Protein AF-H3ALI1-F1 (afdb_monomer)

Solvent-accessible surface area (backbone atoms only — not comparable to full-atom values): 8730 Å² total; per-residue (Å²): 129,87,52,72,72,57,58,51,52,53,52,51,52,51,50,50,50,52,51,50,52,51,49,52,56,54,61,43,38,48,40,46,51,56,55,48,54,52,50,51,74,68,21,86,82,71,72,54,42,32,44,57,68,54,52,46,51,49,35,40,75,72,72,38,86,70,54,81,93,47,44,48,66,44,29,51,74,65,78,40,73,54,87,52,75,47,40,54,53,54,64,51,51,48,43,59,64,34,79,48,86,84,13,51,58,34,49,56,70,69,34,76,82,30,72,78,72,60,61,102,76,68,74,88,87,42,74,59,63,57,44,52,55,49,48,45,47,54,30,33,40,66,52,53,53,53,56,64,73,77,112

Mean predicted aligned error: 9.6 Å

pLDDT: mean 79.9, std 15.07, range [38.78, 98.12]

Structure (mmCIF, N/CA/C/O backbone):
data_AF-H3ALI1-F1
#
_entry.id   AF-H3ALI1-F1
#
loop_
_atom_site.group_PDB
_atom_site.id
_atom_site.type_symbol
_atom_site.label_atom_id
_atom_site.label_alt_id
_atom_site.label_comp_id
_atom_site.label_asym_id
_atom_site.label_entity_id
_atom_site.label_seq_id
_atom_site.pdbx_PDB_ins_code
_atom_site.Cartn_x
_atom_site.Cartn_y
_atom_site.Cartn_z
_atom_site.occupancy
_atom_site.B_iso_or_equiv
_atom_site.auth_seq_id
_atom_site.auth_comp_id
_atom_site.auth_asym_id
_atom_site.auth_atom_id
_atom_site.pdbx_PDB_model_num
ATOM 1 N N . GLY A 1 1 ? -30.261 15.489 40.480 1.00 44.94 1 GLY A N 1
ATOM 2 C CA . GLY A 1 1 ? -28.789 15.399 40.480 1.00 44.94 1 GLY A CA 1
ATOM 3 C C . GLY A 1 1 ? -28.393 14.034 39.975 1.00 44.94 1 GLY A C 1
ATOM 4 O O . GLY A 1 1 ? -28.895 13.055 40.507 1.00 44.94 1 GLY A O 1
ATOM 5 N N . ILE A 1 2 ? -27.574 13.960 38.926 1.00 54.53 2 ILE A N 1
ATOM 6 C CA . ILE A 1 2 ? -27.072 12.687 38.392 1.00 54.53 2 ILE A CA 1
ATOM 7 C C . ILE A 1 2 ? -26.240 12.022 39.495 1.00 54.53 2 ILE A C 1
ATOM 9 O O . ILE A 1 2 ? -25.283 12.605 40.002 1.00 54.53 2 ILE A O 1
ATOM 13 N N . THR A 1 3 ? -26.652 10.837 39.936 1.00 62.75 3 THR A N 1
ATOM 14 C CA . THR A 1 3 ? -26.031 10.114 41.048 1.00 62.75 3 THR A CA 1
ATOM 15 C C . THR A 1 3 ? -24.579 9.789 40.692 1.00 62.75 3 THR A C 1
ATOM 17 O O . THR A 1 3 ? -24.315 9.228 39.631 1.00 62.75 3 THR A O 1
ATOM 20 N N . ARG A 1 4 ? -23.627 10.089 41.588 1.00 66.94 4 ARG A N 1
ATOM 21 C CA . ARG A 1 4 ? -22.171 9.869 41.408 1.00 66.94 4 ARG A CA 1
ATOM 22 C C . ARG A 1 4 ? -21.823 8.461 40.888 1.00 66.94 4 ARG A C 1
ATOM 24 O O . ARG A 1 4 ? -20.879 8.296 40.127 1.00 66.94 4 ARG A O 1
ATOM 31 N N . ARG A 1 5 ? -22.633 7.459 41.250 1.00 65.00 5 ARG A N 1
ATOM 32 C CA . ARG A 1 5 ? -22.524 6.060 40.804 1.00 65.00 5 ARG A CA 1
ATOM 33 C C . ARG A 1 5 ? -22.867 5.860 39.312 1.00 65.00 5 ARG A C 1
ATOM 35 O O . ARG A 1 5 ? -22.230 5.046 38.661 1.00 65.00 5 ARG A O 1
ATOM 42 N N . GLY A 1 6 ? -23.812 6.624 38.758 1.00 69.88 6 GLY A N 1
ATOM 43 C CA . GLY A 1 6 ? -24.124 6.627 37.321 1.00 69.88 6 GLY A CA 1
ATOM 44 C C . GLY A 1 6 ? -23.048 7.323 36.482 1.00 69.88 6 GLY A C 1
ATOM 45 O O . GLY A 1 6 ? -22.730 6.866 35.391 1.00 69.88 6 GLY A O 1
ATOM 46 N N . SER A 1 7 ? -22.424 8.373 37.027 1.00 74.00 7 SER A N 1
ATOM 47 C CA . SER A 1 7 ? -21.316 9.078 36.365 1.00 74.00 7 SER A CA 1
ATOM 48 C C . SER A 1 7 ? -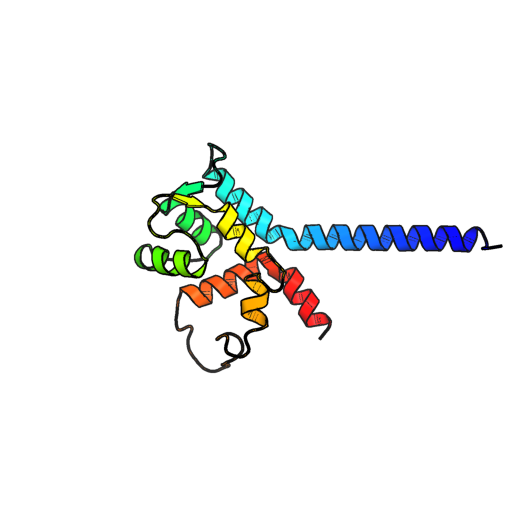20.046 8.227 36.242 1.00 74.00 7 SER A C 1
ATOM 50 O O . SER A 1 7 ? -19.344 8.348 35.246 1.00 74.00 7 SER A O 1
ATOM 52 N N . LEU A 1 8 ? -19.745 7.377 37.232 1.00 80.25 8 LEU A N 1
ATOM 53 C CA . LEU A 1 8 ? -18.595 6.463 37.175 1.00 80.25 8 LEU A CA 1
ATOM 54 C C . LEU A 1 8 ? -18.809 5.351 36.144 1.00 80.25 8 LEU A C 1
ATOM 56 O O . LEU A 1 8 ? -17.917 5.089 35.345 1.00 80.25 8 LEU A O 1
ATOM 60 N N . LYS A 1 9 ? -20.016 4.776 36.103 1.00 84.31 9 LYS A N 1
ATOM 61 C CA . LYS A 1 9 ? -20.377 3.736 35.134 1.00 84.31 9 LYS A CA 1
ATOM 62 C C . LYS A 1 9 ? -20.280 4.232 33.683 1.00 84.31 9 LYS A C 1
ATOM 64 O O . LYS A 1 9 ? -19.713 3.545 32.845 1.00 84.31 9 LYS A O 1
ATOM 69 N N . LEU A 1 10 ? -20.761 5.447 33.403 1.00 85.88 10 LEU A N 1
ATOM 70 C CA . LEU A 1 10 ? -20.648 6.073 32.076 1.00 85.88 10 LEU A CA 1
ATOM 71 C C . LEU A 1 10 ? -19.189 6.316 31.658 1.00 85.88 10 LEU A C 1
ATOM 73 O O . LEU A 1 10 ? -18.840 6.134 30.494 1.00 85.88 10 LEU A O 1
ATOM 77 N N . GLU A 1 11 ? -18.329 6.722 32.594 1.00 88.56 11 GLU A N 1
ATOM 78 C CA . GLU A 1 11 ? -16.901 6.926 32.324 1.00 88.56 11 GLU A CA 1
ATOM 79 C C . GLU A 1 11 ? -16.179 5.596 32.054 1.00 88.56 11 GLU A C 1
ATOM 81 O O . GLU A 1 11 ? -15.335 5.512 31.163 1.00 88.56 11 GLU A O 1
ATOM 86 N N . GLU A 1 12 ? -16.527 4.538 32.788 1.00 88.50 12 GLU A N 1
ATOM 87 C CA . GLU A 1 12 ? -16.012 3.182 32.567 1.00 88.50 12 GLU A CA 1
ATOM 88 C C . GLU A 1 12 ? -16.456 2.620 31.210 1.00 88.50 12 GLU A C 1
ATOM 90 O O . GLU A 1 12 ? -15.622 2.117 30.456 1.00 88.50 12 GLU A O 1
ATOM 95 N N . GLU A 1 13 ? -17.736 2.771 30.857 1.00 87.81 13 GLU A N 1
ATOM 96 C CA . GLU A 1 13 ? -18.284 2.383 29.551 1.00 87.81 13 GLU A CA 1
ATOM 97 C C . GLU A 1 13 ? -17.610 3.152 28.406 1.00 87.81 13 GLU A C 1
ATOM 99 O O . GLU A 1 13 ? -17.198 2.555 27.407 1.00 87.81 13 GLU A O 1
ATOM 104 N N . ARG A 1 14 ? -17.409 4.467 28.568 1.00 89.19 14 ARG A N 1
ATOM 105 C CA . ARG A 1 14 ? -16.693 5.295 27.591 1.00 89.19 14 ARG A CA 1
ATOM 106 C C . ARG A 1 14 ? -15.246 4.835 27.420 1.00 89.19 14 ARG A C 1
ATOM 108 O O . ARG A 1 14 ? -14.780 4.701 26.289 1.00 89.19 14 ARG A O 1
ATOM 115 N N . LYS A 1 15 ? -14.529 4.569 28.517 1.00 89.00 15 LYS A N 1
ATOM 116 C CA . LYS A 1 15 ? -13.149 4.057 28.468 1.00 89.00 15 LYS A CA 1
ATOM 117 C C . LYS A 1 15 ? -13.072 2.697 27.790 1.00 89.00 15 LYS A C 1
ATOM 119 O O . LYS A 1 15 ? -12.185 2.487 26.967 1.00 89.00 15 LYS A O 1
ATOM 124 N N . LEU A 1 16 ? -13.997 1.791 28.103 1.00 87.56 16 LEU A N 1
ATOM 125 C CA . LEU A 1 16 ? -14.065 0.481 27.466 1.00 87.56 16 LEU A CA 1
ATOM 126 C C . LEU A 1 16 ? -14.287 0.622 25.957 1.00 87.56 16 LEU A C 1
ATOM 128 O O . LEU A 1 16 ? -13.547 0.023 25.181 1.00 87.56 16 LEU A O 1
ATOM 132 N N . SER A 1 17 ? -15.234 1.468 25.544 1.00 85.06 17 SER A N 1
ATOM 133 C CA . SER A 1 17 ? -15.500 1.743 24.129 1.00 85.06 17 SER A CA 1
ATOM 134 C C . SER A 1 17 ? -14.261 2.276 23.406 1.00 85.06 17 SER A C 1
ATOM 136 O O . SER A 1 17 ? -13.923 1.781 22.334 1.00 85.06 17 SER A O 1
ATOM 138 N N . LEU A 1 18 ? -13.547 3.240 23.997 1.00 87.25 18 LEU A N 1
ATOM 139 C CA . LEU A 1 18 ? -12.317 3.788 23.413 1.00 87.25 18 LEU A CA 1
ATOM 140 C C . LEU A 1 18 ? -11.203 2.739 23.319 1.00 87.25 18 LEU A C 1
ATOM 142 O O . LEU A 1 18 ? -10.466 2.705 22.334 1.00 87.25 18 LEU A O 1
ATOM 146 N N . ASN A 1 19 ? -11.080 1.870 24.324 1.00 90.06 19 ASN A N 1
ATOM 147 C CA . ASN A 1 19 ? -10.096 0.790 24.318 1.00 90.06 19 ASN A CA 1
ATOM 148 C C . ASN A 1 19 ? -10.401 -0.246 23.231 1.00 90.06 19 ASN A C 1
ATOM 150 O O . ASN A 1 19 ? -9.482 -0.661 22.530 1.00 90.06 19 ASN A O 1
ATOM 154 N N . ILE A 1 20 ? -11.672 -0.621 23.058 1.00 85.12 20 ILE A N 1
ATOM 155 C CA . ILE A 1 20 ? -12.112 -1.532 21.993 1.00 85.12 20 ILE A CA 1
ATOM 156 C C . ILE A 1 20 ? -11.867 -0.897 20.624 1.00 85.12 20 ILE A C 1
ATOM 158 O O . ILE A 1 20 ? -11.275 -1.532 19.758 1.00 85.12 20 ILE A O 1
ATOM 162 N N . GLU A 1 21 ? -12.254 0.366 20.432 1.00 79.94 21 GLU A N 1
ATOM 163 C CA . GLU A 1 21 ? -12.035 1.083 19.173 1.00 79.94 21 GLU A CA 1
ATOM 164 C C . GLU A 1 21 ? -10.543 1.169 18.828 1.00 79.94 21 GLU A C 1
ATOM 166 O O . GLU A 1 21 ? -10.142 0.895 17.695 1.00 79.94 21 GLU A O 1
ATOM 171 N N . LYS A 1 22 ? -9.700 1.509 19.810 1.00 80.19 22 LYS A N 1
ATOM 172 C CA . LYS A 1 22 ? -8.245 1.547 19.638 1.00 80.19 22 LYS A CA 1
ATOM 173 C C . LYS A 1 22 ? -7.693 0.167 19.290 1.00 80.19 22 LYS A C 1
ATOM 175 O O . LYS A 1 22 ? -6.902 0.054 18.360 1.00 80.19 22 LYS A O 1
ATOM 180 N N . TRP A 1 23 ? -8.108 -0.867 20.015 1.00 84.25 23 TRP A N 1
ATOM 181 C CA . TRP A 1 23 ? -7.662 -2.234 19.768 1.00 84.25 23 TRP A CA 1
ATOM 182 C C . TRP A 1 23 ? -8.061 -2.718 18.368 1.00 84.25 23 TRP A C 1
ATOM 184 O O . TRP A 1 23 ? -7.210 -3.223 17.643 1.00 84.25 23 TRP A O 1
ATOM 194 N N . LEU A 1 24 ? -9.305 -2.472 17.939 1.00 79.75 24 LEU A N 1
ATOM 195 C CA . LEU A 1 24 ? -9.782 -2.790 16.588 1.00 79.75 24 LEU A CA 1
ATOM 196 C C . LEU A 1 24 ? -8.978 -2.049 15.514 1.00 79.75 24 LEU A C 1
ATOM 198 O O . LEU A 1 24 ? -8.567 -2.649 14.524 1.00 79.75 24 LEU A O 1
ATOM 202 N N . LYS A 1 25 ? -8.705 -0.754 15.716 1.00 74.62 25 LYS A N 1
ATOM 203 C CA . LYS A 1 25 ? -7.877 0.040 14.795 1.00 74.62 25 LYS A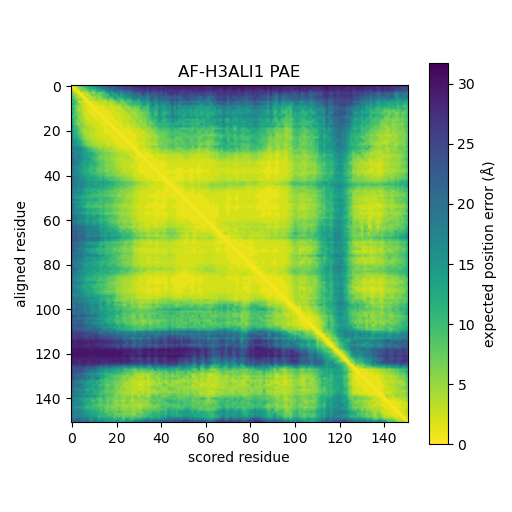 CA 1
ATOM 204 C C . LYS A 1 25 ? -6.478 -0.545 14.628 1.00 74.62 25 LYS A C 1
ATOM 206 O O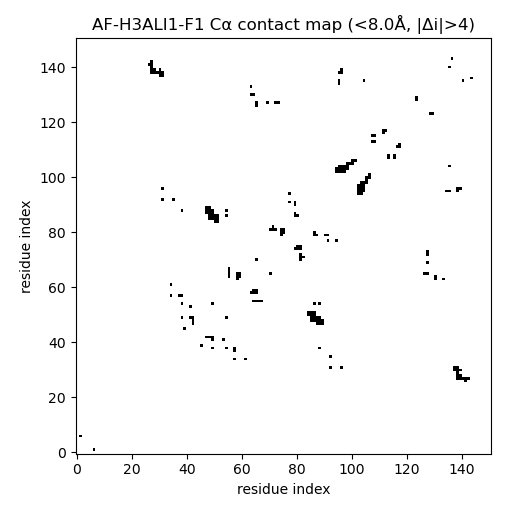 . LYS A 1 25 ? -5.993 -0.609 13.500 1.00 74.62 25 LYS A O 1
ATOM 211 N N . GLU A 1 26 ? -5.849 -0.966 15.721 1.00 79.19 26 GLU A N 1
ATOM 212 C CA . GLU A 1 26 ? -4.525 -1.591 15.677 1.00 79.19 26 GLU A CA 1
ATOM 213 C C . GLU A 1 26 ? -4.572 -2.966 15.014 1.00 79.19 26 GLU A C 1
ATOM 215 O O . GLU A 1 26 ? -3.749 -3.243 14.141 1.00 79.19 26 GLU A O 1
ATOM 220 N N . LYS A 1 27 ? -5.583 -3.777 15.344 1.00 77.69 27 LYS A N 1
ATOM 221 C CA . LYS A 1 27 ? -5.794 -5.096 14.745 1.00 77.69 27 LYS A CA 1
ATOM 222 C C . LYS A 1 27 ? -5.923 -5.001 13.223 1.00 77.69 27 LYS A C 1
ATOM 224 O O . LYS A 1 27 ? -5.186 -5.648 12.488 1.00 77.69 27 LYS A O 1
ATOM 229 N N . PHE A 1 28 ? -6.745 -4.072 12.733 1.00 76.38 28 PHE A N 1
ATOM 230 C CA . PHE A 1 28 ? -6.940 -3.849 11.296 1.00 76.38 28 PHE A CA 1
ATOM 231 C C . PHE A 1 28 ? -5.722 -3.277 10.557 1.00 76.38 28 PHE A C 1
ATOM 233 O O . PHE A 1 28 ? -5.767 -3.134 9.334 1.00 76.38 28 PHE A O 1
ATOM 240 N N . ARG A 1 29 ? -4.663 -2.877 11.267 1.00 79.75 29 ARG A N 1
ATOM 241 C CA . ARG A 1 29 ? -3.415 -2.377 10.674 1.00 79.75 29 ARG A CA 1
ATOM 242 C C . ARG A 1 29 ? -2.315 -3.431 10.636 1.00 79.75 29 ARG A C 1
ATOM 244 O O . ARG A 1 29 ? -1.280 -3.166 10.036 1.00 79.75 29 ARG A O 1
ATOM 251 N N . GLU A 1 30 ? -2.506 -4.607 11.235 1.00 82.25 30 GLU A N 1
ATOM 252 C CA . GLU A 1 30 ? -1.465 -5.641 11.325 1.00 82.25 30 GLU A CA 1
ATOM 253 C C . GLU A 1 30 ? -0.951 -6.082 9.948 1.00 82.25 30 GLU A C 1
ATOM 255 O O . GLU A 1 30 ? 0.259 -6.074 9.724 1.00 82.25 30 GLU A O 1
ATOM 260 N N . GLY A 1 31 ? -1.849 -6.377 9.000 1.00 81.12 31 GLY A N 1
ATOM 261 C CA . GLY A 1 31 ? -1.470 -6.774 7.638 1.00 81.12 31 GLY A CA 1
ATOM 262 C C . GLY A 1 31 ? -0.664 -5.700 6.903 1.00 81.12 31 GLY A C 1
ATOM 263 O O . GLY A 1 31 ? 0.360 -5.990 6.285 1.00 81.12 31 GLY A O 1
ATOM 264 N N . PHE A 1 32 ? -1.075 -4.436 7.039 1.00 87.06 32 PHE A N 1
ATOM 265 C CA . PHE A 1 32 ? -0.333 -3.297 6.496 1.00 87.06 32 PHE A CA 1
ATOM 266 C C . PHE A 1 32 ? 1.031 -3.129 7.148 1.00 87.06 32 PHE A C 1
ATOM 268 O O . PHE A 1 32 ? 2.015 -2.947 6.442 1.00 87.06 32 PHE A O 1
ATOM 275 N N . ARG A 1 33 ? 1.113 -3.224 8.479 1.00 88.50 33 ARG A N 1
ATOM 276 C CA . ARG A 1 33 ? 2.385 -3.122 9.202 1.00 88.50 33 ARG A CA 1
ATOM 277 C C . ARG A 1 33 ? 3.360 -4.203 8.749 1.00 88.50 33 ARG A C 1
ATOM 279 O O . ARG A 1 33 ? 4.519 -3.883 8.531 1.00 88.50 33 ARG A O 1
ATOM 286 N N . GLY A 1 34 ? 2.889 -5.436 8.556 1.00 90.25 34 GLY A N 1
ATOM 287 C CA . GLY A 1 34 ? 3.719 -6.536 8.063 1.00 90.25 34 GLY A CA 1
ATOM 288 C C . GLY A 1 34 ? 4.329 -6.243 6.692 1.00 90.25 34 GLY A C 1
ATOM 289 O O . GLY A 1 34 ? 5.545 -6.315 6.533 1.00 90.25 34 GLY A O 1
ATOM 290 N N . MET A 1 35 ? 3.505 -5.846 5.719 1.00 93.00 35 MET A N 1
ATOM 291 C CA . MET A 1 35 ? 3.993 -5.523 4.373 1.00 93.00 35 MET A CA 1
ATOM 292 C C . MET A 1 35 ? 4.857 -4.250 4.350 1.00 93.00 35 MET A C 1
ATOM 294 O O . MET A 1 35 ? 5.874 -4.214 3.665 1.00 93.00 35 MET A O 1
ATOM 298 N N . MET A 1 36 ? 4.497 -3.229 5.134 1.00 94.06 36 MET A N 1
ATOM 299 C CA . MET A 1 36 ? 5.288 -2.005 5.302 1.00 94.06 36 MET A CA 1
ATOM 300 C C . MET A 1 36 ? 6.684 -2.312 5.848 1.00 94.06 36 MET A C 1
ATOM 302 O O . MET A 1 36 ? 7.671 -1.811 5.320 1.00 94.06 36 MET A O 1
ATOM 306 N N . THR A 1 37 ? 6.785 -3.147 6.887 1.00 94.62 37 THR A N 1
ATOM 307 C CA . THR A 1 37 ? 8.081 -3.563 7.436 1.00 94.62 37 THR A CA 1
ATOM 308 C C . THR A 1 37 ? 8.945 -4.213 6.366 1.00 94.62 37 THR A C 1
ATOM 310 O O . THR A 1 37 ? 10.128 -3.904 6.290 1.00 94.62 37 THR A O 1
ATOM 313 N N . GLU A 1 38 ? 8.360 -5.047 5.509 1.00 95.88 38 GLU A N 1
ATOM 314 C CA . GLU A 1 38 ? 9.101 -5.682 4.426 1.00 95.88 38 GLU A CA 1
ATOM 315 C C . GLU A 1 38 ? 9.619 -4.661 3.402 1.00 95.88 38 GLU A C 1
ATOM 317 O O . GLU A 1 38 ? 10.788 -4.712 3.035 1.00 95.88 38 GLU A O 1
ATOM 322 N N . PHE A 1 39 ? 8.811 -3.674 3.001 1.00 97.31 39 PHE A N 1
ATOM 323 C CA . PHE A 1 39 ? 9.282 -2.598 2.120 1.00 97.31 39 PHE A CA 1
ATOM 324 C C . PHE A 1 39 ? 10.404 -1.762 2.743 1.00 97.31 39 PHE A C 1
ATOM 326 O O . PHE A 1 39 ? 11.384 -1.458 2.065 1.00 97.31 39 PHE A O 1
ATOM 333 N N . LEU A 1 40 ? 10.309 -1.446 4.037 1.00 96.62 40 LEU A N 1
ATOM 334 C CA . LEU A 1 40 ? 11.334 -0.673 4.745 1.00 96.62 40 LEU A CA 1
ATOM 335 C C . LEU A 1 40 ? 12.696 -1.385 4.794 1.00 96.62 40 LEU A C 1
ATOM 337 O O . LEU A 1 40 ? 13.724 -0.716 4.842 1.00 96.62 40 LEU A O 1
ATOM 341 N N . LEU A 1 41 ? 12.735 -2.722 4.736 1.00 96.38 41 LEU A N 1
ATOM 342 C CA . LEU A 1 41 ? 13.997 -3.469 4.633 1.00 96.38 41 LEU A CA 1
ATOM 343 C C . LEU A 1 41 ? 14.709 -3.250 3.288 1.00 96.38 41 LEU A C 1
ATOM 345 O O . LEU A 1 41 ? 15.929 -3.393 3.216 1.00 96.38 41 LEU A O 1
ATOM 349 N N . HIS A 1 42 ? 13.960 -2.902 2.240 1.00 95.81 42 HIS A N 1
ATOM 350 C CA . HIS A 1 42 ? 14.468 -2.644 0.892 1.00 95.81 42 HIS A CA 1
ATOM 351 C C . HIS A 1 42 ? 14.652 -1.137 0.594 1.00 95.81 42 HIS A C 1
ATOM 353 O O . HIS A 1 42 ? 15.291 -0.786 -0.395 1.00 95.81 42 HIS A O 1
ATOM 359 N N . ASP A 1 43 ? 14.156 -0.240 1.454 1.00 96.75 43 ASP A N 1
ATOM 360 C CA . ASP A 1 43 ? 14.231 1.226 1.315 1.00 96.75 43 ASP A CA 1
ATOM 361 C C . ASP A 1 43 ? 15.126 1.854 2.399 1.00 96.75 43 ASP A C 1
ATOM 363 O O . ASP A 1 43 ? 14.688 2.617 3.260 1.00 96.75 43 ASP A O 1
ATOM 367 N N . SER A 1 44 ? 16.421 1.527 2.369 1.00 92.81 44 SER A N 1
ATOM 368 C CA . SER A 1 44 ? 17.399 2.012 3.359 1.00 92.81 44 SER A CA 1
ATOM 369 C C . SER A 1 44 ? 17.594 3.533 3.353 1.00 92.81 44 SER A C 1
ATOM 371 O O . SER A 1 44 ? 18.049 4.101 4.346 1.00 92.81 44 SER A O 1
ATOM 373 N N . SER A 1 45 ? 17.239 4.200 2.252 1.00 94.31 45 SER A N 1
ATOM 374 C CA . SER A 1 45 ? 17.267 5.658 2.119 1.00 94.31 45 SER A CA 1
ATOM 375 C C . SER A 1 45 ? 15.992 6.339 2.625 1.00 94.31 45 SER A C 1
ATOM 377 O O . SER A 1 45 ? 15.955 7.570 2.660 1.00 94.31 45 SER A O 1
ATOM 379 N N . ASN A 1 46 ? 14.975 5.569 3.038 1.00 94.00 46 ASN A N 1
ATOM 380 C CA . ASN A 1 46 ? 13.668 6.058 3.481 1.00 94.00 46 ASN A CA 1
ATOM 381 C C . ASN A 1 46 ? 13.017 7.007 2.456 1.00 94.00 46 ASN A C 1
ATOM 383 O O . ASN A 1 46 ? 12.495 8.073 2.788 1.00 94.00 46 ASN A O 1
ATOM 387 N N . SER A 1 47 ? 13.117 6.635 1.183 1.00 96.69 47 SER A N 1
ATOM 388 C CA . SER A 1 47 ? 12.629 7.408 0.042 1.00 96.69 47 SER A CA 1
ATOM 389 C C . SER A 1 47 ? 11.131 7.229 -0.222 1.00 96.69 47 SER A C 1
ATOM 391 O O . SER A 1 47 ? 10.552 7.987 -1.005 1.00 96.69 47 SER A O 1
ATOM 393 N N . GLY A 1 48 ? 10.506 6.218 0.389 1.00 97.12 48 GLY A N 1
ATOM 394 C CA . GLY A 1 48 ? 9.144 5.779 0.081 1.00 97.12 48 GLY A CA 1
ATOM 395 C C . GLY A 1 48 ? 9.046 4.996 -1.232 1.00 97.12 48 GLY A C 1
ATOM 396 O O . GLY A 1 48 ? 7.946 4.739 -1.724 1.00 97.12 48 GLY A O 1
ATOM 397 N N . LYS A 1 49 ? 10.185 4.630 -1.831 1.00 97.88 49 LYS A N 1
ATOM 398 C CA . LYS A 1 49 ? 10.265 3.961 -3.130 1.00 97.88 49 LYS A CA 1
ATOM 399 C C . LYS A 1 49 ? 11.221 2.775 -3.076 1.00 97.88 49 LYS A C 1
ATOM 401 O O . LYS A 1 49 ? 12.215 2.797 -2.365 1.00 97.88 49 LYS A O 1
ATOM 406 N N . VAL A 1 50 ? 10.934 1.753 -3.875 1.00 98.12 50 VAL A N 1
ATOM 407 C CA . VAL A 1 50 ? 11.804 0.577 -4.045 1.00 98.12 50 VAL A CA 1
ATOM 408 C C . VAL A 1 50 ? 12.003 0.268 -5.522 1.00 98.12 50 VAL A C 1
ATOM 410 O O . VAL A 1 50 ? 11.236 0.734 -6.369 1.00 98.12 50 VAL A O 1
ATOM 413 N N . THR A 1 51 ? 13.034 -0.509 -5.857 1.00 97.62 51 THR A N 1
ATOM 414 C CA . THR A 1 51 ? 13.191 -1.004 -7.230 1.00 97.62 51 THR A CA 1
ATOM 415 C C . THR A 1 51 ? 12.034 -1.935 -7.598 1.00 97.62 51 THR A C 1
ATOM 417 O O . THR A 1 51 ? 11.334 -2.478 -6.739 1.00 97.62 51 THR A O 1
ATOM 420 N N . ARG A 1 52 ? 11.821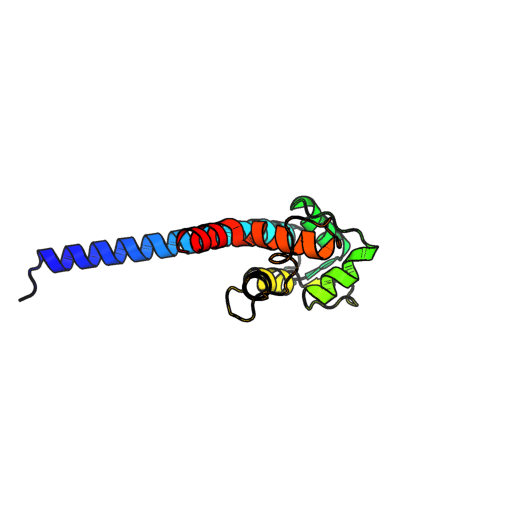 -2.145 -8.895 1.00 96.31 52 ARG A N 1
ATOM 421 C CA . ARG A 1 52 ? 10.787 -3.061 -9.395 1.00 96.31 52 ARG A CA 1
ATOM 422 C C . ARG A 1 52 ? 11.053 -4.505 -8.965 1.00 96.31 52 ARG A C 1
ATOM 424 O O . ARG A 1 52 ? 10.124 -5.229 -8.612 1.00 96.31 52 ARG A O 1
ATOM 431 N N . GLU A 1 53 ? 12.318 -4.916 -8.965 1.00 96.44 53 GLU A N 1
ATOM 432 C CA . GLU A 1 53 ? 12.774 -6.208 -8.453 1.00 9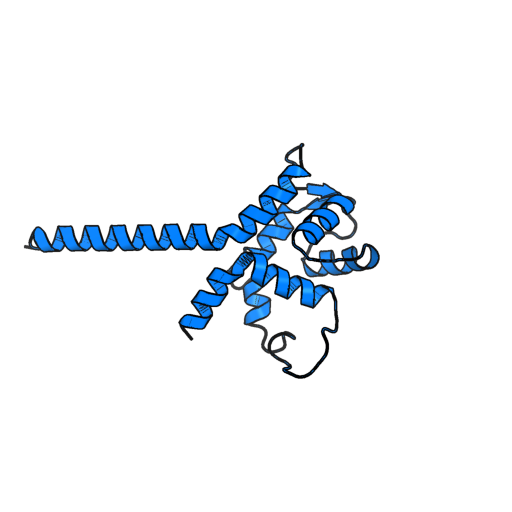6.44 53 GLU A CA 1
ATOM 433 C C . GLU A 1 53 ? 12.464 -6.380 -6.964 1.00 96.44 53 GLU A C 1
ATOM 435 O O . GLU A 1 53 ? 11.906 -7.408 -6.574 1.00 96.44 53 GLU A O 1
ATOM 440 N N . ASP A 1 54 ? 12.777 -5.373 -6.146 1.00 97.25 54 ASP A N 1
ATOM 441 C CA . ASP A 1 54 ? 12.478 -5.400 -4.714 1.00 97.25 54 ASP A CA 1
ATOM 442 C C . ASP A 1 54 ? 10.970 -5.449 -4.471 1.00 97.25 54 ASP A C 1
ATOM 444 O O . ASP A 1 54 ? 10.504 -6.254 -3.670 1.00 97.25 54 ASP A O 1
ATOM 448 N N . PHE A 1 55 ? 10.187 -4.671 -5.223 1.00 97.12 55 PHE A N 1
ATOM 449 C CA . PHE A 1 55 ? 8.730 -4.702 -5.140 1.00 97.12 55 PHE A CA 1
ATOM 450 C C . PHE A 1 55 ? 8.167 -6.109 -5.393 1.00 97.12 55 PHE A C 1
ATOM 452 O O . PHE A 1 55 ? 7.365 -6.612 -4.605 1.00 97.12 55 PHE A O 1
ATOM 459 N N . LEU A 1 56 ? 8.630 -6.791 -6.447 1.00 95.00 56 LEU A N 1
ATOM 460 C CA . LEU A 1 56 ? 8.243 -8.177 -6.731 1.00 95.00 56 LEU A CA 1
ATOM 461 C C . LEU A 1 56 ? 8.683 -9.148 -5.626 1.00 95.00 56 LEU A C 1
ATOM 463 O O . LEU A 1 56 ? 7.926 -10.056 -5.283 1.00 95.00 56 LEU A O 1
ATOM 467 N N . SER A 1 57 ? 9.874 -8.951 -5.054 1.00 95.50 57 SER A N 1
ATOM 468 C CA . SER A 1 57 ? 10.385 -9.753 -3.935 1.00 95.50 57 SER A CA 1
ATOM 469 C C . SER A 1 57 ? 9.494 -9.625 -2.696 1.00 95.50 57 SER A C 1
ATOM 471 O O . SER A 1 57 ? 9.102 -10.636 -2.107 1.00 95.50 57 SER A O 1
ATOM 473 N N . VAL A 1 58 ? 9.093 -8.399 -2.341 1.00 95.50 58 VAL A N 1
ATOM 474 C CA . VAL A 1 58 ? 8.154 -8.147 -1.237 1.00 95.50 58 VAL A CA 1
ATOM 475 C C . VAL A 1 58 ? 6.806 -8.820 -1.501 1.00 95.50 58 VAL A C 1
ATOM 477 O O . VAL A 1 58 ? 6.307 -9.555 -0.647 1.00 95.50 58 VAL A O 1
ATOM 480 N N . LEU A 1 59 ? 6.236 -8.655 -2.701 1.00 92.56 59 LEU A N 1
ATOM 481 C CA . LEU A 1 59 ? 4.989 -9.332 -3.071 1.00 92.56 59 LEU A CA 1
ATOM 482 C C . LEU A 1 59 ? 5.113 -10.857 -2.934 1.00 92.56 59 LEU A C 1
ATOM 484 O O . LEU A 1 59 ? 4.242 -11.499 -2.342 1.00 92.56 59 LEU A O 1
ATOM 488 N N . GLN A 1 60 ? 6.216 -11.439 -3.401 1.00 91.12 60 GLN A N 1
ATOM 489 C CA . GLN A 1 60 ? 6.466 -12.873 -3.297 1.00 91.12 60 GLN A CA 1
ATOM 490 C C . GLN A 1 60 ? 6.558 -13.347 -1.838 1.00 91.12 60 GLN A C 1
ATOM 492 O O . GLN A 1 60 ? 5.983 -14.390 -1.513 1.00 91.12 60 GLN A O 1
ATOM 497 N N . LYS A 1 61 ? 7.210 -12.585 -0.946 1.00 90.69 61 LYS A N 1
ATOM 498 C CA . LYS A 1 61 ? 7.246 -12.864 0.505 1.00 90.69 61 LYS A CA 1
ATOM 499 C C . LYS A 1 61 ? 5.848 -12.848 1.124 1.00 90.69 61 LYS A C 1
ATOM 501 O O . LYS A 1 61 ? 5.548 -13.662 1.991 1.00 90.69 61 LYS A O 1
ATOM 506 N N . CYS A 1 62 ? 4.952 -12.015 0.602 1.00 84.44 62 CYS A N 1
ATOM 507 C CA . CYS A 1 62 ? 3.527 -12.008 0.943 1.00 84.44 62 CYS A CA 1
ATOM 508 C C . CYS A 1 62 ? 2.698 -13.064 0.175 1.00 84.44 62 CYS A C 1
ATOM 510 O O . CYS A 1 62 ? 1.466 -13.004 0.136 1.00 84.44 62 CYS A O 1
ATOM 512 N N . HIS A 1 63 ? 3.354 -14.050 -0.447 1.00 84.50 63 HIS A N 1
ATOM 513 C CA . HIS A 1 63 ? 2.761 -15.112 -1.264 1.00 84.50 63 HIS A CA 1
ATOM 514 C C . HIS A 1 63 ? 1.992 -14.620 -2.504 1.00 84.50 63 HIS A C 1
ATOM 516 O O . HIS A 1 63 ? 1.113 -15.326 -3.017 1.00 84.50 63 HIS A O 1
ATOM 522 N N . LEU A 1 64 ? 2.301 -13.426 -3.001 1.00 85.69 64 LEU A N 1
ATOM 523 C CA . LEU A 1 64 ? 1.740 -12.837 -4.214 1.00 85.69 64 LEU A CA 1
ATOM 524 C C . LEU A 1 64 ? 2.754 -12.995 -5.344 1.00 85.69 64 LEU A C 1
ATOM 526 O O . LEU A 1 64 ? 3.724 -12.254 -5.454 1.00 85.69 64 LEU A O 1
ATOM 530 N N . HIS A 1 65 ? 2.536 -14.000 -6.185 1.00 85.19 65 HIS A N 1
ATOM 531 C CA . HIS A 1 65 ? 3.444 -14.303 -7.283 1.00 85.19 65 HIS A CA 1
ATOM 532 C C . HIS A 1 65 ? 3.026 -13.513 -8.519 1.00 85.19 65 HIS A C 1
ATOM 534 O O . HIS A 1 65 ? 2.049 -13.856 -9.187 1.00 85.19 65 HIS A O 1
ATOM 540 N N . LEU A 1 66 ? 3.779 -12.459 -8.815 1.00 86.44 66 LEU A N 1
ATOM 541 C CA . LEU A 1 66 ? 3.634 -11.661 -10.023 1.00 86.44 66 LEU A CA 1
ATOM 542 C C . LEU A 1 66 ? 4.882 -11.848 -10.885 1.00 86.44 66 LEU A C 1
ATOM 544 O O . LEU A 1 66 ? 6.006 -11.797 -10.390 1.00 86.44 66 LEU A O 1
ATOM 548 N N . ARG A 1 67 ? 4.695 -12.102 -12.179 1.00 84.81 67 ARG A N 1
ATOM 549 C CA . ARG A 1 67 ? 5.820 -12.185 -13.114 1.00 84.81 67 ARG A CA 1
ATOM 550 C C . ARG A 1 67 ? 6.217 -10.787 -13.583 1.00 84.81 67 ARG A C 1
ATOM 552 O O . ARG A 1 67 ? 5.379 -9.889 -13.616 1.00 84.81 67 ARG A O 1
ATOM 559 N N . LYS A 1 68 ? 7.471 -10.625 -14.018 1.00 84.00 68 LYS A N 1
ATOM 560 C CA . LYS A 1 68 ? 7.988 -9.343 -14.527 1.00 84.00 68 LYS A CA 1
ATOM 561 C C . LYS A 1 68 ? 7.145 -8.777 -15.678 1.00 84.00 68 LYS A C 1
ATOM 563 O O . LYS A 1 68 ? 6.840 -7.594 -15.662 1.00 84.00 68 LYS A O 1
ATOM 568 N N . ASP A 1 69 ? 6.690 -9.628 -16.601 1.00 82.88 69 ASP A N 1
ATOM 569 C CA . ASP A 1 69 ? 5.828 -9.264 -17.742 1.00 82.88 69 ASP A CA 1
ATOM 570 C C . ASP A 1 69 ? 4.408 -8.824 -17.344 1.00 82.88 69 ASP A C 1
ATOM 572 O O . ASP A 1 69 ? 3.654 -8.337 -18.178 1.00 82.88 69 ASP A O 1
ATOM 576 N N . GLN A 1 70 ? 4.018 -9.025 -16.084 1.00 85.75 70 GLN A N 1
ATOM 577 C CA . GLN A 1 70 ? 2.700 -8.664 -15.559 1.00 85.75 70 GLN A CA 1
ATOM 578 C C . GLN A 1 70 ? 2.753 -7.447 -14.629 1.00 85.75 70 GLN A C 1
ATOM 580 O O . GLN A 1 70 ? 1.703 -6.967 -14.201 1.00 85.75 70 GLN A O 1
ATOM 585 N N . LEU A 1 71 ? 3.955 -6.957 -14.300 1.00 89.56 71 LEU A N 1
ATOM 586 C CA . LEU A 1 71 ? 4.131 -5.868 -13.345 1.00 89.56 71 LEU A CA 1
ATOM 587 C C . LEU A 1 71 ? 3.540 -4.556 -13.864 1.00 89.56 71 LEU A C 1
ATOM 589 O O . LEU A 1 71 ? 2.818 -3.910 -13.117 1.00 89.56 71 LEU A O 1
ATOM 593 N N . ASP A 1 72 ? 3.755 -4.203 -15.132 1.00 90.44 72 ASP A N 1
ATOM 594 C CA . ASP A 1 72 ? 3.233 -2.950 -15.702 1.00 90.44 72 ASP A CA 1
ATOM 595 C C . ASP A 1 72 ? 1.710 -2.875 -15.607 1.00 90.44 72 ASP A C 1
ATOM 597 O O . ASP A 1 72 ? 1.151 -1.930 -15.055 1.00 90.44 72 ASP A O 1
ATOM 601 N N . LEU A 1 73 ? 1.030 -3.934 -16.055 1.00 86.25 73 LEU A N 1
ATOM 602 C CA . LEU A 1 73 ? -0.427 -4.033 -15.976 1.00 86.25 73 LEU A CA 1
ATOM 603 C C . LEU A 1 73 ? -0.928 -3.957 -14.533 1.00 86.25 73 LEU A C 1
ATOM 605 O O . LEU A 1 73 ? -1.991 -3.396 -14.277 1.00 86.25 73 LEU A O 1
ATOM 609 N N . PHE A 1 74 ? -0.188 -4.535 -13.589 1.00 88.69 74 PHE A N 1
ATOM 610 C CA . PHE A 1 74 ? -0.535 -4.470 -12.178 1.00 88.69 74 PHE A CA 1
ATOM 611 C C . PHE A 1 74 ? -0.371 -3.056 -11.603 1.00 88.69 74 PHE A C 1
ATOM 613 O O . PHE A 1 74 ? -1.263 -2.592 -10.895 1.00 88.69 74 PHE A O 1
ATOM 620 N N . LEU A 1 75 ? 0.720 -2.360 -11.935 1.00 90.50 75 LEU A N 1
ATOM 621 C CA . LEU A 1 75 ? 0.970 -0.986 -11.495 1.00 90.50 75 LEU A CA 1
ATOM 622 C C . LEU A 1 75 ? -0.095 -0.030 -12.037 1.00 90.50 75 LEU A C 1
ATOM 624 O O . LEU A 1 75 ? -0.711 0.680 -11.244 1.00 90.50 75 LEU A O 1
ATOM 628 N N . ILE A 1 76 ? -0.418 -0.118 -13.333 1.00 89.12 76 ILE A N 1
ATOM 629 C CA . ILE A 1 76 ? -1.499 0.663 -13.959 1.00 89.12 76 ILE A CA 1
ATOM 630 C C . ILE A 1 76 ? -2.817 0.461 -13.202 1.00 89.12 76 ILE A C 1
ATOM 632 O O . ILE A 1 76 ? -3.518 1.418 -12.888 1.00 89.12 76 ILE A O 1
ATOM 636 N N . ARG A 1 77 ? -3.162 -0.789 -12.863 1.00 83.06 77 ARG A N 1
ATOM 637 C CA . ARG A 1 77 ? -4.400 -1.108 -12.128 1.00 83.06 77 ARG A CA 1
ATOM 638 C C . ARG A 1 77 ? -4.420 -0.576 -10.696 1.00 83.06 77 ARG A C 1
ATOM 640 O O . ARG A 1 77 ? -5.498 -0.362 -10.145 1.00 83.06 77 ARG A O 1
ATOM 647 N N . CYS A 1 78 ? -3.249 -0.380 -10.101 1.00 85.38 78 CYS A N 1
ATOM 648 C CA . CYS A 1 78 ? -3.098 0.241 -8.790 1.00 85.38 78 CYS A CA 1
ATOM 649 C C . CYS A 1 78 ? -3.045 1.779 -8.861 1.00 85.38 78 CYS A C 1
ATOM 651 O O . CYS A 1 78 ? -2.869 2.414 -7.822 1.00 85.38 78 CYS A O 1
ATOM 653 N N . ASP A 1 79 ? -3.216 2.374 -10.048 1.00 88.81 79 ASP A N 1
ATOM 654 C CA . ASP A 1 79 ? -2.984 3.794 -10.337 1.00 88.81 79 ASP A CA 1
ATOM 655 C C . ASP A 1 79 ? -1.549 4.248 -9.992 1.00 88.81 79 ASP A C 1
ATOM 657 O O . ASP A 1 79 ? -1.350 5.322 -9.420 1.00 88.81 79 ASP A O 1
ATOM 661 N N . LEU A 1 80 ? -0.550 3.413 -10.288 1.00 91.94 80 LEU A N 1
ATOM 662 C CA . LEU A 1 80 ? 0.872 3.700 -10.087 1.00 91.94 80 LEU A CA 1
ATOM 663 C C . LEU A 1 80 ? 1.580 3.863 -11.434 1.00 91.94 80 LEU A C 1
ATOM 665 O O . LEU A 1 80 ? 1.174 3.259 -12.422 1.00 91.94 80 LEU A O 1
ATOM 669 N N . ASP A 1 81 ? 2.665 4.637 -11.443 1.00 93.69 81 ASP A N 1
ATOM 670 C CA . ASP A 1 81 ? 3.482 4.867 -12.638 1.00 93.69 81 ASP A CA 1
ATOM 671 C C . ASP A 1 81 ? 4.247 3.599 -13.046 1.00 93.69 81 ASP A C 1
ATOM 673 O O . ASP A 1 81 ? 5.185 3.163 -12.370 1.00 93.69 81 ASP A O 1
ATOM 677 N N . GLU A 1 82 ? 3.851 3.013 -14.171 1.00 93.44 82 GLU A N 1
ATOM 678 C CA . GLU A 1 82 ? 4.476 1.832 -14.753 1.00 93.44 82 GLU A CA 1
ATOM 679 C C . GLU A 1 82 ? 5.796 2.126 -15.472 1.00 93.44 82 GLU A C 1
ATOM 681 O O . GLU A 1 82 ? 6.613 1.217 -15.625 1.00 93.44 82 GLU A O 1
ATOM 686 N N . ASN A 1 83 ? 6.037 3.377 -15.874 1.00 92.94 83 ASN A N 1
ATOM 687 C CA . ASN A 1 83 ? 7.205 3.772 -16.666 1.00 92.94 83 ASN A CA 1
ATOM 688 C C . ASN A 1 83 ? 8.422 4.100 -15.790 1.00 92.94 83 ASN A C 1
ATOM 690 O O . ASN A 1 83 ? 9.552 4.172 -16.277 1.00 92.94 83 ASN A O 1
ATOM 694 N N . SER A 1 84 ? 8.208 4.281 -14.487 1.00 94.12 84 SER A N 1
ATOM 695 C CA . SER A 1 84 ? 9.270 4.518 -13.515 1.00 94.12 84 SER A CA 1
ATOM 696 C C . SER A 1 84 ? 10.085 3.249 -13.217 1.00 94.12 84 SER A C 1
ATOM 698 O O . SER A 1 84 ? 9.558 2.144 -13.035 1.00 94.12 84 SER A O 1
ATOM 700 N N . SER A 1 85 ? 11.402 3.428 -13.074 1.00 95.19 85 SER A N 1
ATOM 701 C CA . SER A 1 85 ? 12.328 2.397 -12.573 1.00 95.19 85 SER A CA 1
ATOM 702 C C . SER A 1 85 ? 12.121 2.065 -11.090 1.00 95.19 85 SER A C 1
ATOM 704 O O . SER A 1 85 ? 12.617 1.046 -10.611 1.00 95.19 85 SER A O 1
ATOM 706 N N . PHE A 1 86 ? 11.404 2.922 -10.361 1.00 96.81 86 PHE A N 1
ATOM 707 C CA . PHE A 1 86 ? 11.097 2.765 -8.943 1.00 96.81 86 PHE A CA 1
ATOM 708 C C . PHE A 1 86 ? 9.589 2.772 -8.711 1.00 96.81 86 PHE A C 1
ATOM 710 O O . PHE A 1 86 ? 8.875 3.600 -9.278 1.00 96.81 86 PHE A O 1
ATOM 717 N N . VAL A 1 87 ? 9.114 1.908 -7.821 1.00 97.62 87 VAL A N 1
ATOM 718 C CA . VAL A 1 87 ? 7.707 1.852 -7.418 1.00 97.62 87 VAL A CA 1
ATOM 719 C C . VAL A 1 87 ? 7.539 2.604 -6.105 1.00 97.62 87 VAL A C 1
ATOM 721 O O . VAL A 1 87 ? 8.252 2.328 -5.138 1.00 97.62 87 VAL A O 1
ATOM 724 N N . ASN A 1 88 ? 6.590 3.543 -6.059 1.00 97.06 88 ASN A N 1
ATOM 725 C CA . ASN A 1 88 ? 6.181 4.184 -4.812 1.00 97.06 88 ASN A CA 1
ATOM 726 C C . ASN A 1 88 ? 5.314 3.209 -4.005 1.00 97.06 88 ASN A C 1
ATOM 728 O O . ASN A 1 88 ? 4.120 3.050 -4.266 1.00 97.06 88 ASN A O 1
ATOM 732 N N . TYR A 1 89 ? 5.933 2.517 -3.048 1.00 96.31 89 TYR A N 1
ATOM 733 C CA . TYR A 1 89 ? 5.220 1.538 -2.232 1.00 96.31 89 TYR A CA 1
ATOM 734 C C . TYR A 1 89 ? 4.317 2.209 -1.190 1.00 96.31 89 TYR A C 1
ATOM 736 O O . TYR A 1 89 ? 3.373 1.575 -0.722 1.00 96.31 89 TYR A O 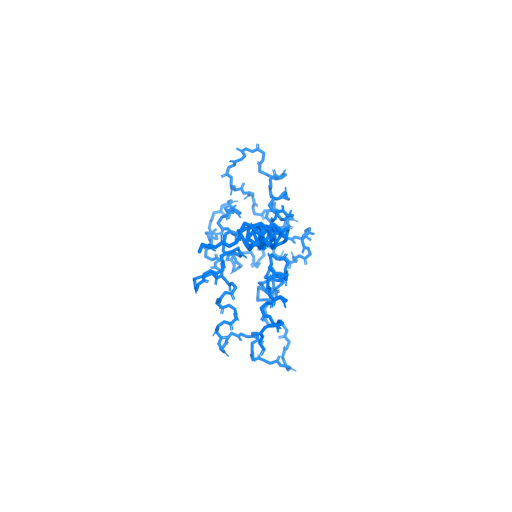1
ATOM 744 N N . MET A 1 90 ? 4.566 3.475 -0.838 1.00 95.00 90 MET A N 1
ATOM 745 C CA . MET A 1 90 ? 3.690 4.228 0.062 1.00 95.00 90 MET A CA 1
ATOM 746 C C . MET A 1 90 ? 2.332 4.465 -0.599 1.00 95.00 90 MET A C 1
ATOM 748 O O . MET A 1 90 ? 1.308 4.097 -0.021 1.00 95.00 90 MET A O 1
ATOM 752 N N . ASP A 1 91 ? 2.335 4.964 -1.840 1.00 93.56 91 ASP A N 1
ATOM 753 C CA . ASP A 1 91 ? 1.112 5.159 -2.631 1.00 93.56 91 ASP A CA 1
ATOM 754 C C . ASP A 1 91 ? 0.398 3.818 -2.846 1.00 93.56 91 ASP A C 1
ATOM 756 O O . ASP A 1 91 ? -0.814 3.713 -2.666 1.00 93.56 91 ASP A O 1
ATOM 760 N N . PHE A 1 92 ? 1.156 2.762 -3.171 1.00 93.38 92 PHE A N 1
ATOM 761 C CA . PHE A 1 92 ? 0.617 1.408 -3.296 1.00 93.38 92 PHE A CA 1
ATOM 762 C C . PHE A 1 92 ? -0.119 0.974 -2.025 1.00 93.38 92 PHE A C 1
ATOM 764 O O . PHE A 1 92 ? -1.280 0.582 -2.090 1.00 93.38 92 PHE A O 1
ATOM 771 N N . LEU A 1 93 ? 0.524 1.044 -0.858 1.00 91.56 93 LEU A N 1
ATOM 772 C CA . LEU A 1 93 ? -0.090 0.591 0.385 1.00 91.56 93 LEU A CA 1
ATOM 773 C C . LEU A 1 93 ? -1.297 1.454 0.783 1.00 91.56 93 LEU A C 1
ATOM 775 O O . LEU A 1 93 ? -2.278 0.915 1.300 1.00 91.56 93 LEU A O 1
ATOM 779 N N . GLU A 1 94 ? -1.258 2.764 0.522 1.00 87.75 94 GLU A N 1
ATOM 780 C CA . GLU A 1 94 ? -2.373 3.675 0.788 1.00 87.75 94 GLU A CA 1
ATOM 781 C C . GLU A 1 94 ? -3.629 3.266 0.010 1.00 87.75 94 GLU A C 1
ATOM 783 O O . GLU A 1 94 ? -4.708 3.160 0.600 1.00 87.75 94 GLU A O 1
ATOM 788 N N . LYS A 1 95 ? -3.494 2.906 -1.275 1.00 84.56 95 LYS A N 1
ATOM 789 C CA . LYS A 1 95 ? -4.622 2.435 -2.103 1.00 84.56 95 LYS A CA 1
ATOM 790 C C . LYS A 1 95 ? -5.358 1.254 -1.476 1.00 84.56 95 LYS A C 1
ATOM 792 O O . LYS A 1 95 ? -6.583 1.167 -1.578 1.00 84.56 95 LYS A O 1
ATOM 797 N N . PHE A 1 96 ? -4.620 0.353 -0.828 1.00 81.56 96 PHE A N 1
ATOM 798 C CA . PHE A 1 96 ? -5.161 -0.854 -0.208 1.00 81.56 96 PHE A CA 1
ATOM 799 C C . PHE A 1 96 ? -5.458 -0.691 1.296 1.00 81.56 96 PHE A C 1
ATOM 801 O O . PHE A 1 96 ? -6.009 -1.607 1.908 1.00 81.56 96 PHE A O 1
ATOM 808 N N . GLN A 1 97 ? -5.145 0.456 1.904 1.00 81.12 97 GLN A N 1
ATOM 809 C CA . GLN A 1 97 ? -5.573 0.838 3.257 1.00 81.12 97 GLN A CA 1
ATOM 810 C C . GLN A 1 97 ? -6.792 1.756 3.257 1.00 81.12 97 GLN A C 1
ATOM 812 O O . GLN A 1 97 ? -7.497 1.795 4.265 1.00 81.12 97 GLN A O 1
ATOM 817 N N . ASP A 1 98 ? -7.033 2.492 2.172 1.00 77.88 98 ASP A N 1
ATOM 818 C CA . ASP A 1 98 ? -8.156 3.414 2.074 1.00 77.88 98 ASP A CA 1
ATOM 819 C C . ASP A 1 98 ? -9.490 2.651 2.154 1.00 77.88 98 ASP A C 1
ATOM 821 O O . ASP A 1 98 ? -9.781 1.747 1.363 1.00 77.88 98 ASP A O 1
ATOM 825 N N . ARG A 1 99 ? -10.287 3.012 3.164 1.00 73.69 99 ARG A N 1
ATOM 826 C CA . ARG A 1 99 ? -11.618 2.453 3.457 1.00 73.69 99 ARG A CA 1
ATOM 827 C C . ARG A 1 99 ? -12.744 3.412 3.075 1.00 73.69 99 ARG A C 1
ATOM 829 O O . ARG A 1 99 ? -13.901 3.128 3.372 1.00 73.69 99 ARG A O 1
ATOM 836 N N . SER A 1 100 ? -12.412 4.558 2.481 1.00 72.44 100 SER A N 1
ATOM 837 C CA . SER A 1 100 ? -13.394 5.479 1.920 1.00 72.44 100 SER A CA 1
ATOM 838 C C . SER A 1 100 ? -14.072 4.873 0.691 1.00 72.44 100 SER A C 1
ATOM 840 O O . SER A 1 100 ? -13.643 3.852 0.151 1.00 72.44 100 SER A O 1
ATOM 842 N N . ASP A 1 101 ? -15.106 5.552 0.205 1.00 68.25 101 ASP A N 1
ATOM 843 C CA . ASP A 1 101 ? -15.788 5.254 -1.055 1.00 68.25 101 ASP A CA 1
ATOM 844 C C . ASP A 1 101 ? -14.856 5.287 -2.284 1.00 68.25 101 ASP A C 1
ATOM 846 O O . ASP A 1 101 ? -15.164 4.714 -3.333 1.00 68.25 101 ASP A O 1
ATOM 850 N N . LYS A 1 102 ? -13.682 5.910 -2.143 1.00 71.69 102 LYS A N 1
ATOM 851 C CA . LYS A 1 102 ? -12.644 5.995 -3.174 1.00 71.69 102 LYS A CA 1
ATOM 852 C C . LYS A 1 102 ? -11.608 4.877 -3.080 1.00 71.69 102 LYS A C 1
ATOM 854 O O . LYS A 1 102 ? -10.893 4.654 -4.056 1.00 71.69 102 LYS A O 1
ATOM 859 N N . GLY A 1 103 ? -11.532 4.163 -1.958 1.00 74.56 103 GLY A N 1
ATOM 860 C CA . GLY A 1 103 ? -10.529 3.130 -1.702 1.00 74.56 103 GLY A CA 1
ATOM 861 C C . GLY A 1 103 ? -10.739 1.841 -2.501 1.00 74.56 103 GLY A C 1
ATOM 862 O O . GLY A 1 103 ? -11.846 1.540 -2.955 1.00 74.56 103 GLY A O 1
ATOM 863 N N . MET A 1 104 ? -9.677 1.041 -2.672 1.00 75.56 104 MET A N 1
ATOM 864 C CA . MET A 1 104 ? -9.741 -0.198 -3.470 1.00 75.56 104 MET A CA 1
ATOM 865 C C . MET A 1 104 ? -10.737 -1.209 -2.871 1.00 75.56 104 MET A C 1
ATOM 867 O O . MET A 1 104 ? -11.489 -1.856 -3.598 1.00 75.56 104 MET A O 1
ATOM 871 N N . ALA A 1 105 ? -10.820 -1.265 -1.539 1.00 72.19 105 ALA A N 1
ATOM 872 C CA . ALA A 1 105 ? -11.771 -2.109 -0.820 1.00 72.19 105 ALA A CA 1
ATOM 873 C C . ALA A 1 105 ? -13.222 -1.773 -1.168 1.00 72.19 105 ALA A C 1
ATOM 875 O O . ALA A 1 105 ? -13.999 -2.663 -1.514 1.00 72.19 105 ALA A O 1
ATOM 876 N N . HIS A 1 106 ? -13.572 -0.484 -1.154 1.00 71.94 106 HIS A N 1
ATOM 877 C CA . HIS A 1 106 ? -14.903 -0.056 -1.553 1.00 71.94 106 HIS A CA 1
ATOM 878 C C . HIS A 1 106 ? -15.170 -0.391 -3.020 1.00 71.94 106 HIS A C 1
ATOM 880 O O . HIS A 1 106 ? -16.219 -0.954 -3.311 1.00 71.94 106 HIS A O 1
ATOM 886 N N . ARG A 1 107 ? -14.227 -0.141 -3.941 1.00 74.12 107 ARG A N 1
ATOM 887 C CA . ARG A 1 107 ? -14.409 -0.479 -5.367 1.00 74.12 107 ARG A CA 1
ATOM 888 C C . ARG A 1 107 ? -14.669 -1.975 -5.583 1.00 74.12 107 ARG A C 1
ATOM 890 O O . ARG A 1 107 ? -15.576 -2.313 -6.328 1.00 74.12 107 ARG A O 1
ATOM 897 N N . ILE A 1 108 ? -13.943 -2.863 -4.901 1.00 69.56 108 ILE A N 1
ATOM 898 C CA . ILE A 1 108 ? -14.115 -4.322 -5.034 1.00 69.56 108 ILE A CA 1
ATOM 899 C C . ILE A 1 108 ? -15.472 -4.799 -4.495 1.00 69.56 108 ILE A C 1
ATOM 901 O O . ILE A 1 108 ? -16.070 -5.707 -5.074 1.00 69.56 108 ILE A O 1
ATOM 905 N N . ILE A 1 109 ? -15.936 -4.217 -3.383 1.00 69.38 109 ILE A N 1
ATOM 906 C CA . ILE A 1 109 ? -17.162 -4.634 -2.681 1.00 69.38 109 ILE A CA 1
ATOM 907 C C . ILE A 1 109 ? -18.422 -4.008 -3.302 1.00 69.38 109 ILE A C 1
ATOM 909 O O . ILE A 1 109 ? -19.448 -4.677 -3.418 1.00 69.38 109 ILE A O 1
ATOM 913 N N . SER A 1 110 ? -18.362 -2.725 -3.675 1.00 67.06 110 SER A N 1
ATOM 914 C CA . SER A 1 110 ? -19.511 -1.935 -4.154 1.00 67.06 110 SER A CA 1
ATOM 915 C C . SER A 1 110 ? -19.838 -2.156 -5.627 1.00 67.06 110 SER A C 1
ATOM 917 O O . SER A 1 110 ? -20.991 -1.996 -6.036 1.00 67.06 110 SER A O 1
ATOM 919 N N . ASP A 1 111 ? -18.858 -2.541 -6.440 1.00 63.56 111 ASP A N 1
ATOM 920 C CA . ASP A 1 111 ? -19.106 -2.817 -7.843 1.00 63.56 111 ASP A CA 1
ATOM 921 C C . ASP A 1 111 ? -19.807 -4.189 -7.989 1.00 63.56 111 ASP A C 1
ATOM 923 O O . ASP A 1 111 ? -19.230 -5.268 -7.876 1.00 63.56 111 ASP A O 1
ATOM 927 N N . SER A 1 112 ? -21.119 -4.144 -8.242 1.00 51.31 112 SER A N 1
ATOM 928 C CA . SER A 1 112 ? -21.969 -5.314 -8.534 1.00 51.31 112 SER A CA 1
ATOM 929 C C . SER A 1 112 ? -21.569 -6.064 -9.814 1.00 51.31 112 SER A C 1
ATOM 931 O O . SER A 1 112 ? -21.939 -7.225 -10.008 1.00 51.31 112 SER A O 1
ATOM 933 N N . HIS A 1 113 ? -20.817 -5.402 -10.695 1.00 50.19 113 HIS A N 1
ATOM 934 C CA . HIS A 1 113 ? -20.214 -5.959 -11.901 1.00 50.19 113 HIS A CA 1
ATOM 935 C C . HIS A 1 113 ? -18.741 -6.320 -11.690 1.00 50.19 113 HIS A C 1
ATOM 937 O O . HIS A 1 113 ? -18.142 -6.943 -12.575 1.00 50.19 113 HIS A O 1
ATOM 943 N N . HIS A 1 114 ? -18.187 -6.024 -10.511 1.00 57.16 114 HIS A N 1
ATOM 944 C CA . HIS A 1 114 ? -16.873 -6.474 -10.109 1.00 57.16 114 HIS A CA 1
ATOM 945 C C . HIS A 1 114 ? -16.885 -7.991 -10.130 1.00 57.16 114 HIS A C 1
ATOM 947 O O . HIS A 1 114 ? -17.785 -8.654 -9.602 1.00 57.16 114 HIS A O 1
ATOM 953 N N . ARG A 1 115 ? -15.856 -8.567 -10.743 1.00 50.16 115 ARG A N 1
ATOM 954 C CA . ARG A 1 115 ? -15.758 -10.010 -11.005 1.00 50.16 115 ARG A CA 1
ATOM 955 C C . ARG A 1 115 ? -15.743 -10.877 -9.733 1.00 50.16 115 ARG A C 1
ATOM 957 O O . ARG A 1 115 ? -15.745 -12.093 -9.849 1.00 50.16 115 ARG A O 1
ATOM 964 N N . PHE A 1 116 ? -15.742 -10.265 -8.546 1.00 43.06 116 PHE A N 1
ATOM 965 C CA . PHE A 1 116 ? -15.942 -10.913 -7.248 1.00 43.06 116 PHE A CA 1
ATOM 966 C C . PHE A 1 116 ? -17.402 -11.351 -7.014 1.00 43.06 116 PHE A C 1
ATOM 968 O O . PHE A 1 116 ? -17.632 -12.456 -6.533 1.00 43.06 116 PHE A O 1
ATOM 975 N N . ASN A 1 117 ? -18.393 -10.536 -7.407 1.00 43.78 117 ASN A N 1
ATOM 976 C CA . ASN A 1 117 ? -19.819 -10.840 -7.200 1.00 43.78 117 ASN A CA 1
ATOM 977 C C . ASN A 1 117 ? -20.439 -11.673 -8.337 1.00 43.78 117 ASN A C 1
ATOM 979 O O . ASN A 1 117 ? -21.433 -12.372 -8.135 1.00 43.78 117 ASN A O 1
ATOM 983 N N . LYS A 1 118 ? -19.834 -11.666 -9.532 1.00 45.59 118 LYS A N 1
ATOM 984 C CA . LYS A 1 118 ? -20.204 -12.552 -10.646 1.00 45.59 118 LYS A CA 1
ATOM 985 C C . LYS A 1 118 ? -19.258 -13.756 -10.714 1.00 45.59 118 LYS A C 1
ATOM 987 O O . LYS A 1 118 ? -18.286 -13.700 -11.450 1.00 45.59 118 LYS A O 1
ATOM 992 N N . GLN A 1 119 ? 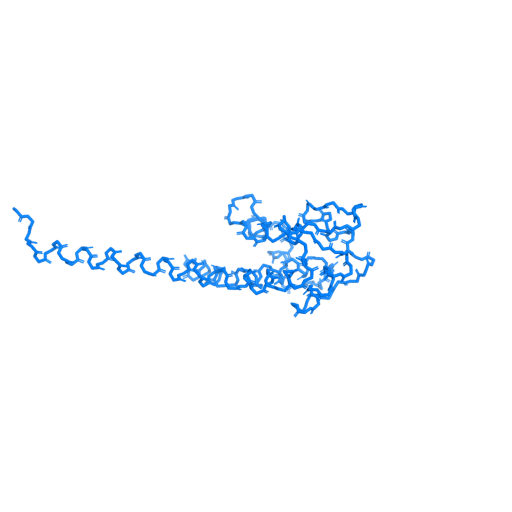-19.604 -14.851 -10.027 1.00 44.44 119 GLN A N 1
ATOM 993 C CA . GLN A 1 119 ? -19.433 -16.263 -10.451 1.00 44.44 119 GLN A CA 1
ATOM 994 C C . GLN A 1 119 ? -18.798 -17.223 -9.437 1.00 44.44 119 GLN A C 1
ATOM 996 O O . GLN A 1 119 ? -17.590 -17.409 -9.361 1.00 44.44 119 GLN A O 1
ATOM 1001 N N . LYS A 1 120 ? -19.682 -18.061 -8.891 1.00 42.22 120 LYS A N 1
ATOM 1002 C CA . LYS A 1 120 ? -19.456 -19.444 -8.441 1.00 42.22 120 LYS A CA 1
ATOM 1003 C C . LYS A 1 120 ? -19.009 -20.419 -9.566 1.00 42.22 120 LYS A C 1
ATOM 1005 O O . LYS A 1 120 ? -19.197 -21.619 -9.416 1.00 42.22 120 LYS A O 1
ATOM 1010 N N . SER A 1 121 ? -18.503 -19.953 -10.720 1.00 43.34 121 SER A N 1
ATOM 1011 C CA . SER A 1 121 ? -18.464 -20.786 -11.943 1.00 43.34 121 SER A CA 1
ATOM 1012 C C . SER A 1 121 ? -17.372 -20.511 -12.994 1.00 43.34 121 SER A C 1
ATOM 1014 O O . SER A 1 121 ? -17.380 -21.216 -13.999 1.00 43.34 121 SER A O 1
ATOM 1016 N N . LEU A 1 122 ? -16.433 -19.568 -12.855 1.00 38.78 122 LEU A N 1
ATOM 1017 C CA . LEU A 1 122 ? -15.370 -19.415 -13.870 1.00 38.78 122 LEU A CA 1
ATOM 1018 C C . LEU A 1 122 ? -13.991 -19.198 -13.250 1.00 38.78 122 LEU A C 1
ATOM 1020 O O . LEU A 1 122 ? -13.848 -18.586 -12.197 1.00 38.78 122 LEU A O 1
ATOM 1024 N N . SER A 1 123 ? -12.990 -19.757 -13.926 1.00 47.47 123 SER A N 1
ATOM 1025 C CA . SER A 1 123 ? -11.572 -19.745 -13.580 1.00 47.47 123 SER A CA 1
ATOM 1026 C C . SER A 1 123 ? -11.028 -18.346 -13.240 1.00 47.47 123 SER A C 1
ATOM 1028 O O . SER A 1 123 ? -11.540 -17.343 -13.739 1.00 47.47 123 SER A O 1
ATOM 1030 N N . PRO A 1 124 ? -9.958 -18.247 -12.427 1.00 44.53 124 PRO A N 1
ATOM 1031 C CA . PRO A 1 124 ? -9.293 -16.980 -12.125 1.00 44.53 124 PRO A CA 1
ATOM 1032 C C . PRO A 1 124 ? -8.671 -16.390 -13.404 1.00 44.53 124 PRO A C 1
ATOM 1034 O O . PRO A 1 124 ? -7.540 -16.692 -13.766 1.00 44.53 124 PRO A O 1
ATOM 1037 N N . GLN A 1 125 ? -9.440 -15.579 -14.137 1.00 53.00 125 GLN A N 1
ATOM 1038 C CA . GLN A 1 125 ? -9.119 -15.173 -15.513 1.00 53.00 125 GLN A CA 1
ATOM 1039 C C . GLN A 1 125 ? -8.107 -14.014 -15.636 1.00 53.00 125 GLN A C 1
ATOM 1041 O O . GLN A 1 125 ? -7.871 -13.544 -16.745 1.00 53.00 125 GLN A O 1
ATOM 1046 N N . SER A 1 126 ? -7.498 -13.537 -14.546 1.00 57.50 126 SER A N 1
ATOM 1047 C CA . SER A 1 126 ? -6.272 -12.727 -14.604 1.00 57.50 126 SER A CA 1
ATOM 1048 C C . SER A 1 126 ? -5.492 -12.838 -13.290 1.00 57.50 126 SER A C 1
ATOM 1050 O O . SER A 1 126 ? -6.068 -12.806 -12.199 1.00 57.50 126 SER A O 1
ATOM 1052 N N . THR A 1 127 ? -4.165 -12.961 -13.380 1.00 66.81 127 THR A N 1
ATOM 1053 C CA . THR A 1 127 ? -3.278 -12.972 -12.206 1.00 66.81 127 THR A CA 1
ATOM 1054 C C . THR A 1 127 ? -3.437 -11.688 -11.382 1.00 66.81 127 THR A C 1
ATOM 1056 O O . THR A 1 127 ? -3.429 -11.751 -10.158 1.00 66.81 127 THR A O 1
ATOM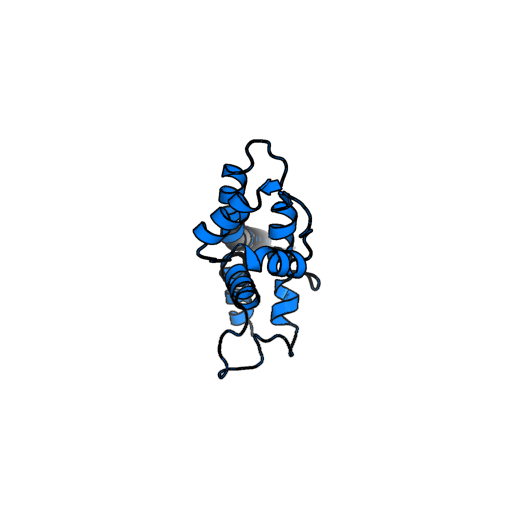 1059 N N . ALA A 1 128 ? -3.684 -10.545 -12.032 1.00 68.81 128 ALA A N 1
ATOM 1060 C CA . ALA A 1 128 ? -3.851 -9.254 -11.368 1.00 68.81 128 ALA A CA 1
ATOM 1061 C C . ALA A 1 128 ? -5.091 -9.189 -10.457 1.00 68.81 128 ALA A C 1
ATOM 1063 O O . ALA A 1 128 ? -4.965 -8.807 -9.299 1.00 68.81 128 ALA A O 1
ATOM 1064 N N . THR A 1 129 ? -6.270 -9.629 -10.916 1.00 72.75 129 THR A N 1
ATOM 1065 C CA . THR A 1 129 ? -7.483 -9.612 -10.074 1.00 72.75 129 THR A CA 1
ATOM 1066 C C . THR A 1 129 ? -7.371 -10.590 -8.902 1.00 72.75 129 THR A C 1
ATOM 1068 O O . THR A 1 129 ? -7.794 -10.282 -7.790 1.00 72.75 129 THR A O 1
ATOM 1071 N N . ALA A 1 130 ? -6.759 -11.759 -9.116 1.00 74.19 130 ALA A N 1
ATOM 1072 C CA . ALA A 1 130 ? -6.492 -12.695 -8.025 1.00 74.19 130 ALA A CA 1
ATOM 1073 C C . ALA A 1 130 ? -5.532 -12.095 -6.978 1.00 74.19 130 ALA A C 1
ATOM 1075 O O . ALA A 1 130 ? -5.726 -12.290 -5.777 1.00 74.19 130 ALA A O 1
ATOM 1076 N N . ILE A 1 131 ? -4.526 -11.337 -7.425 1.00 80.56 131 ILE A N 1
ATOM 1077 C CA . ILE A 1 131 ? -3.593 -10.614 -6.554 1.00 80.56 131 ILE A CA 1
ATOM 1078 C C . ILE A 1 131 ? -4.307 -9.501 -5.785 1.00 80.56 131 ILE A C 1
ATOM 1080 O O . ILE A 1 131 ? -4.099 -9.402 -4.583 1.00 80.56 131 ILE A O 1
ATOM 1084 N N . GLU A 1 132 ? -5.185 -8.722 -6.416 1.00 80.44 132 GLU A N 1
ATOM 1085 C CA . GLU A 1 132 ? -5.965 -7.668 -5.746 1.00 80.44 132 GLU A CA 1
ATOM 1086 C C . GLU A 1 132 ? -6.844 -8.221 -4.622 1.00 80.44 132 GLU A C 1
ATOM 1088 O O . GLU A 1 132 ? -6.807 -7.715 -3.502 1.00 80.44 132 GLU A O 1
ATOM 1093 N N . VAL A 1 133 ? -7.587 -9.302 -4.883 1.00 77.56 133 VAL A N 1
ATOM 1094 C CA . VAL A 1 133 ? -8.416 -9.962 -3.859 1.00 77.56 133 VAL A CA 1
ATOM 1095 C C . VAL A 1 133 ? -7.546 -10.488 -2.722 1.00 77.56 133 VAL A C 1
ATOM 1097 O O . VAL A 1 133 ? -7.882 -10.347 -1.545 1.00 77.56 133 VAL A O 1
ATOM 1100 N N . LYS A 1 134 ? -6.399 -11.086 -3.052 1.00 83.06 134 LYS A N 1
ATOM 1101 C CA . LYS A 1 134 ? -5.482 -11.592 -2.035 1.00 83.06 134 LYS A CA 1
ATOM 1102 C C . LYS A 1 134 ? -4.842 -10.460 -1.227 1.00 83.06 134 LYS A C 1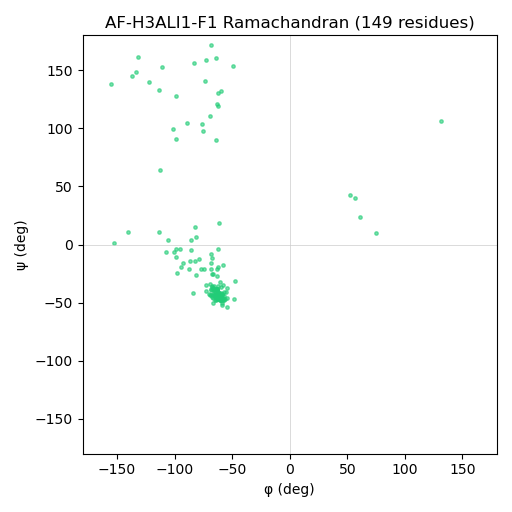
ATOM 1104 O O . LYS A 1 134 ? -4.711 -10.613 -0.018 1.00 83.06 134 LYS A O 1
ATOM 1109 N N . LEU A 1 135 ? -4.520 -9.328 -1.850 1.00 84.31 135 LEU A N 1
ATOM 1110 C CA . LEU A 1 135 ? -4.044 -8.118 -1.178 1.00 84.31 135 LEU A CA 1
ATOM 1111 C C . LEU A 1 135 ? -5.103 -7.534 -0.246 1.00 84.31 135 LEU A C 1
ATOM 1113 O O . LEU A 1 135 ? -4.778 -7.194 0.885 1.00 84.31 135 LEU A O 1
ATOM 1117 N N . MET A 1 136 ? -6.366 -7.476 -0.670 1.00 82.44 136 MET A N 1
ATOM 1118 C CA . MET A 1 136 ? -7.471 -7.047 0.193 1.00 82.44 136 MET A CA 1
ATOM 1119 C C . MET A 1 136 ? -7.606 -7.930 1.428 1.00 82.44 136 MET A C 1
ATOM 1121 O O . MET A 1 136 ? -7.678 -7.423 2.543 1.00 82.44 136 MET A O 1
ATOM 1125 N N . ASN A 1 137 ? -7.574 -9.250 1.256 1.00 79.81 137 ASN A N 1
ATOM 1126 C CA . ASN A 1 137 ? -7.615 -10.166 2.393 1.00 79.81 137 ASN A CA 1
ATOM 1127 C C . ASN A 1 137 ? -6.377 -10.011 3.288 1.00 79.81 137 ASN A C 1
ATOM 1129 O O . ASN A 1 137 ? -6.494 -9.978 4.509 1.00 79.81 137 ASN A O 1
ATOM 1133 N N . LEU A 1 138 ? -5.189 -9.868 2.703 1.00 83.44 138 LEU A N 1
ATOM 1134 C CA . LEU A 1 138 ? -3.951 -9.717 3.464 1.00 83.44 138 LEU A CA 1
ATOM 1135 C C . LEU A 1 138 ? -3.919 -8.407 4.265 1.00 83.44 138 LEU A C 1
ATOM 1137 O O . LEU A 1 138 ? -3.463 -8.402 5.403 1.00 83.44 138 LEU A O 1
ATOM 1141 N N . LEU A 1 139 ? -4.421 -7.311 3.695 1.00 83.50 139 LEU A N 1
ATOM 1142 C CA . LEU A 1 139 ? -4.335 -5.975 4.287 1.00 83.50 139 LEU A CA 1
ATOM 1143 C C . LEU A 1 139 ? -5.573 -5.589 5.111 1.00 83.50 139 LEU A C 1
ATOM 1145 O O . LEU A 1 139 ? -5.481 -4.671 5.926 1.00 83.50 139 LEU A O 1
ATOM 1149 N N . GLN A 1 140 ? -6.716 -6.259 4.910 1.00 81.00 140 GLN A N 1
ATOM 1150 C CA . GLN A 1 140 ? -8.004 -5.881 5.506 1.00 81.00 140 GLN A CA 1
ATOM 1151 C C . GLN A 1 140 ? -8.891 -7.052 5.987 1.00 81.00 140 GLN A C 1
ATOM 1153 O O . GLN A 1 140 ? -10.048 -6.810 6.330 1.00 81.00 140 GLN A O 1
ATOM 1158 N N . SER A 1 141 ? -8.409 -8.301 6.052 1.00 77.38 141 SER A N 1
ATOM 1159 C CA . SER A 1 141 ? -9.228 -9.483 6.424 1.00 77.38 141 SER A CA 1
ATOM 1160 C C . SER A 1 141 ? -10.079 -9.311 7.683 1.00 77.38 141 SER A C 1
ATOM 1162 O O . SER A 1 141 ? -11.266 -9.635 7.658 1.00 77.38 141 SER A O 1
ATOM 1164 N N . ASP A 1 142 ? -9.511 -8.784 8.766 1.00 78.06 142 ASP A N 1
ATOM 1165 C CA . ASP A 1 142 ? -10.233 -8.578 10.027 1.00 78.06 142 ASP A CA 1
ATOM 1166 C C . ASP A 1 142 ? -11.371 -7.551 9.886 1.00 78.06 142 ASP A C 1
ATOM 1168 O O . ASP A 1 142 ? -12.456 -7.733 10.439 1.00 78.06 142 ASP A O 1
ATOM 1172 N N . PHE A 1 143 ? -11.153 -6.486 9.107 1.00 74.69 143 PHE A N 1
ATOM 1173 C CA . PHE A 1 143 ? -12.177 -5.477 8.829 1.00 74.69 143 PHE A CA 1
ATOM 1174 C C . PHE A 1 143 ? -13.314 -6.061 7.984 1.00 74.69 143 PHE A C 1
ATOM 1176 O O . PHE A 1 143 ? -14.486 -5.867 8.306 1.00 74.69 143 PHE A O 1
ATOM 1183 N N . LEU A 1 144 ? -12.975 -6.822 6.939 1.00 72.88 144 LEU A N 1
ATOM 1184 C CA . LEU A 1 144 ? -13.955 -7.480 6.073 1.00 72.88 144 LEU A CA 1
ATOM 1185 C C . LEU A 1 144 ? -14.764 -8.543 6.828 1.00 72.88 144 LEU A C 1
ATOM 1187 O O . LEU A 1 144 ? -15.978 -8.624 6.658 1.00 72.88 144 LEU A O 1
ATOM 1191 N N . SER A 1 145 ? -14.109 -9.315 7.699 1.00 73.75 145 SER A N 1
ATOM 1192 C CA . SER A 1 145 ? -14.767 -10.320 8.545 1.00 73.75 145 SER A CA 1
ATOM 1193 C C . SER A 1 145 ? -15.751 -9.676 9.518 1.00 73.75 145 SER A C 1
ATOM 1195 O O . SER A 1 145 ? -16.847 -10.195 9.718 1.00 73.75 145 SER A O 1
ATOM 1197 N N . LEU A 1 146 ? -15.390 -8.520 10.087 1.00 71.75 146 LEU A N 1
ATOM 1198 C CA . LEU A 1 146 ? -16.286 -7.758 10.949 1.00 71.75 146 LEU A CA 1
ATOM 1199 C C . LEU A 1 146 ? -17.484 -7.202 10.170 1.00 71.75 146 LEU A C 1
ATOM 1201 O O . LEU A 1 146 ? -18.612 -7.337 10.630 1.00 71.75 146 LEU A O 1
ATOM 1205 N N . LEU A 1 147 ? -17.261 -6.611 8.992 1.00 67.81 147 LEU A N 1
ATOM 1206 C CA . LEU A 1 147 ? -18.337 -6.075 8.154 1.00 67.81 147 LEU A CA 1
ATOM 1207 C C . LEU A 1 147 ? -19.351 -7.164 7.768 1.00 67.81 147 LEU A C 1
ATOM 1209 O O . LEU A 1 147 ? -20.553 -6.932 7.855 1.00 67.81 147 LEU A O 1
ATOM 1213 N N . GLY A 1 148 ? -18.871 -8.358 7.407 1.00 62.22 148 GLY A N 1
ATOM 1214 C CA . GLY A 1 148 ? -19.728 -9.502 7.088 1.00 62.22 148 GLY A CA 1
ATOM 1215 C C . GLY A 1 148 ? -20.497 -10.073 8.285 1.00 62.22 148 GLY A C 1
ATOM 1216 O O . GLY A 1 148 ? -21.518 -10.717 8.086 1.00 62.22 148 GLY A O 1
ATOM 1217 N N . ALA A 1 149 ? -20.052 -9.831 9.522 1.00 67.31 149 ALA A N 1
ATOM 1218 C CA . ALA A 1 149 ? -20.751 -10.278 10.731 1.00 67.31 149 ALA A CA 1
ATOM 1219 C C . ALA A 1 149 ? -21.954 -9.390 11.115 1.00 67.31 149 ALA A C 1
ATOM 1221 O O . ALA A 1 149 ? -22.738 -9.776 11.981 1.00 67.31 149 ALA A O 1
ATOM 1222 N N . PHE A 1 150 ? -22.088 -8.208 10.499 1.00 61.19 150 PHE A N 1
ATOM 1223 C CA . PHE A 1 150 ? -23.167 -7.243 10.755 1.00 61.19 150 PHE A CA 1
ATOM 1224 C C . PHE A 1 150 ? -24.120 -7.047 9.559 1.00 61.19 150 PHE A C 1
ATOM 1226 O O . PHE A 1 150 ? -24.926 -6.114 9.578 1.00 61.19 150 PHE A O 1
ATOM 1233 N N . GLN A 1 151 ? -24.024 -7.902 8.534 1.00 47.31 151 GLN A N 1
ATOM 1234 C CA . GLN A 1 151 ? -24.976 -8.010 7.418 1.00 47.31 151 GLN A CA 1
ATOM 1235 C C . GLN A 1 151 ? -25.954 -9.162 7.653 1.00 47.31 151 GLN A C 1
ATOM 1237 O O . GLN A 1 151 ? -27.134 -8.994 7.271 1.00 47.31 151 GLN A O 1
#

Nearest PDB structures (foldseek):
  8g2z-assembly1_3C  TM=4.272E-01  e=5.035E-02  Tetrahymena thermophila CU428
  6oqq-assembly1_B  TM=4.990E-01  e=9.833E-02  Saccharomyces cerevisiae S288C
  4cln-assembly1_A  TM=4.791E-01  e=1.162E-01  Drosophila melanogaster
  1qs7-assembly2_C  TM=4.232E-01  e=1.229E-01  Escherichia coli
  1vrk-assembly1_A  TM=4.268E-01  e=1.162E-01  synthetic construct

Foldseek 3Di:
DPPPVNVVVVVVVVVVVVVVVVVLVVVLAPLVVVLVVQVCVQCVVPPLKHFPVSVQVSCVVLVQHDDPVCSLVLCVVLVWDSPDRITRVVSSSCLLQDPDCNHLVVVCVVPCVRVVVPDPPDDPPDSNSVSSVSSNCSNGVSVVVVVVVVD

Secondary structure (DSSP, 8-state):
---HHHHHHHHHHHHHHHHHHHHHHHHTTHHHHHHHHHHHHH-TT--SEEEHHHHHHHHHHTT----HHHHHHHHHHTT--SSSSEEEHHHHHHHHH--STTSHHHHHHH-TTSTTTS-TTS----HHHHHHHHHHHHHHHHHHHHHHTT-

Organism: Latimeria chalumnae (NCBI:txid7897)

InterPro domains:
  IPR011992 EF-hand domain pair [SSF47473] (24-99)
  IPR018247 EF-Hand 1, calcium-binding site [PS00018] (43-55)
  IPR052603 EF-hand calcium-binding domain-containing protein 6 [PTHR20875] (6-151)

Sequence (151 aa):
GITRRGSLKLEEERKLSLNIEKWLKEKFREGFRGMMTEFLLHDSSNSGKVTREDFLSVLQKCHLHLRKDQLDLFLIRCDLDENSSFVNYMDFLEKFQDRSDKGMAHRIISDSHHRFNKQKSLSPQSTATAIEVKLMNLLQSDFLSLLGAFQ

Radius of gyration: 19.75 Å; Cα contacts (8 Å, |Δi|>4): 121; chains: 1; bounding box: 46×36×59 Å